Protein AF-A0A1I0XZ02-F1 (afdb_monomer)

Foldseek 3Di:
DEEEEEEACAQDDDPVDDNCLALVNVCCVVCVPPYHYHYDYYHPDALVNDDLVVCVVRVGQEYEYEDDPVCVVPNVNPVVSVVSCVPSVCCVPRHHYDYDDQCNDPSVVQADPVSGYGDSVVRVSVNVVVVVSVVVSVVVVVVVVD

Structure (mmCIF, N/CA/C/O backbone):
data_AF-A0A1I0XZ02-F1
#
_entry.id   AF-A0A1I0XZ02-F1
#
loop_
_atom_site.group_PDB
_atom_site.id
_atom_site.type_symbol
_atom_site.label_atom_id
_atom_site.label_alt_id
_atom_site.label_comp_id
_atom_site.label_asym_id
_atom_site.label_entity_id
_atom_site.label_seq_id
_atom_site.pdbx_PDB_ins_code
_atom_site.Cartn_x
_atom_site.Cartn_y
_atom_site.Cartn_z
_atom_site.occupancy
_atom_site.B_iso_or_equiv
_atom_site.auth_seq_id
_atom_site.auth_comp_id
_atom_site.auth_asym_id
_atom_site.auth_atom_id
_atom_site.pdbx_PDB_model_num
ATOM 1 N N . MET A 1 1 ? -7.042 -1.104 15.226 1.00 88.19 1 MET A N 1
ATOM 2 C CA . MET A 1 1 ? -7.107 -0.274 14.004 1.00 88.19 1 MET A CA 1
ATOM 3 C C . MET A 1 1 ? -6.801 -1.161 12.814 1.00 88.19 1 MET A C 1
ATOM 5 O O . MET A 1 1 ? -5.843 -1.921 12.901 1.00 88.19 1 MET A O 1
ATOM 9 N N . ARG A 1 2 ? -7.595 -1.074 11.746 1.00 92.00 2 ARG A N 1
ATOM 10 C CA . ARG A 1 2 ? -7.464 -1.857 10.514 1.00 92.00 2 ARG A CA 1
ATOM 11 C C . ARG A 1 2 ? -6.957 -0.989 9.370 1.00 92.00 2 ARG A C 1
ATOM 13 O O . ARG A 1 2 ? -7.574 0.024 9.046 1.00 92.00 2 ARG A O 1
ATOM 20 N N . VAL A 1 3 ? -5.863 -1.401 8.744 1.00 92.38 3 VAL A N 1
ATOM 21 C CA . VAL A 1 3 ? -5.278 -0.745 7.571 1.00 92.38 3 VAL A CA 1
ATOM 22 C C . VAL A 1 3 ? -5.423 -1.669 6.371 1.00 92.38 3 VAL A C 1
ATOM 24 O O . VAL A 1 3 ? -5.023 -2.826 6.440 1.00 92.38 3 VAL A O 1
ATOM 27 N N . LEU A 1 4 ? -5.972 -1.167 5.267 1.00 92.38 4 LEU A N 1
ATOM 28 C CA . LEU A 1 4 ? -6.013 -1.872 3.988 1.00 92.38 4 LEU A CA 1
ATOM 29 C C . LEU A 1 4 ? -5.028 -1.225 3.012 1.00 92.38 4 LEU A C 1
ATOM 31 O O . LEU A 1 4 ? -5.178 -0.060 2.651 1.00 92.38 4 LEU A O 1
ATOM 35 N N . LEU A 1 5 ? -4.044 -1.998 2.567 1.00 91.56 5 LEU A N 1
ATOM 36 C CA . LEU A 1 5 ? -3.093 -1.628 1.526 1.00 91.56 5 LEU A CA 1
ATOM 37 C C . LEU A 1 5 ? -3.598 -2.179 0.192 1.00 91.56 5 LEU A C 1
ATOM 39 O O . LEU A 1 5 ? -3.787 -3.386 0.070 1.00 91.56 5 LEU A O 1
ATOM 43 N N . ILE A 1 6 ? -3.813 -1.316 -0.795 1.00 88.12 6 ILE A N 1
ATOM 44 C CA . ILE A 1 6 ? -4.241 -1.691 -2.148 1.00 88.12 6 ILE A CA 1
ATOM 45 C C . ILE A 1 6 ? -3.126 -1.303 -3.119 1.00 88.12 6 ILE A C 1
ATOM 47 O O . ILE A 1 6 ? -2.683 -0.155 -3.106 1.00 88.12 6 ILE A O 1
ATOM 51 N N . THR A 1 7 ? -2.650 -2.256 -3.919 1.00 86.69 7 THR A N 1
ATOM 52 C CA . THR A 1 7 ? -1.480 -2.098 -4.799 1.00 86.69 7 THR A CA 1
ATOM 53 C C . THR A 1 7 ? -1.545 -3.059 -5.987 1.00 86.69 7 THR A C 1
ATOM 55 O O . THR A 1 7 ? -2.216 -4.094 -5.934 1.00 86.69 7 THR A O 1
ATOM 58 N N . ASP A 1 8 ? -0.851 -2.704 -7.065 1.00 82.75 8 ASP A N 1
ATOM 59 C CA . ASP A 1 8 ? -0.708 -3.525 -8.261 1.00 82.75 8 ASP A CA 1
ATOM 60 C C . ASP A 1 8 ? 0.388 -4.610 -8.085 1.00 82.75 8 ASP A C 1
ATOM 62 O O . ASP A 1 8 ? 0.632 -5.132 -6.988 1.00 82.75 8 ASP A O 1
ATOM 66 N N . SER A 1 9 ? 1.085 -4.971 -9.168 1.00 81.44 9 SER A N 1
ATOM 67 C CA . SER A 1 9 ? 2.246 -5.869 -9.103 1.00 81.44 9 SER A CA 1
ATOM 68 C C . SER A 1 9 ? 3.396 -5.295 -8.267 1.00 81.44 9 SER A C 1
ATOM 70 O O . SER A 1 9 ? 4.319 -6.032 -7.901 1.00 81.44 9 SER A O 1
ATOM 72 N N . LEU A 1 10 ? 3.371 -4.001 -7.925 1.00 80.50 10 LEU A N 1
ATOM 73 C CA . LEU A 1 10 ? 4.445 -3.386 -7.171 1.00 80.50 10 LEU A CA 1
ATOM 74 C C . LEU A 1 10 ? 4.519 -3.818 -5.708 1.00 80.50 10 LEU A C 1
ATOM 76 O O . LEU A 1 10 ? 5.617 -3.855 -5.156 1.00 80.50 10 LEU A O 1
ATOM 80 N N . GLY A 1 11 ? 3.393 -4.164 -5.086 1.00 83.62 11 GLY A N 1
ATOM 81 C CA . GLY A 1 11 ? 3.358 -4.709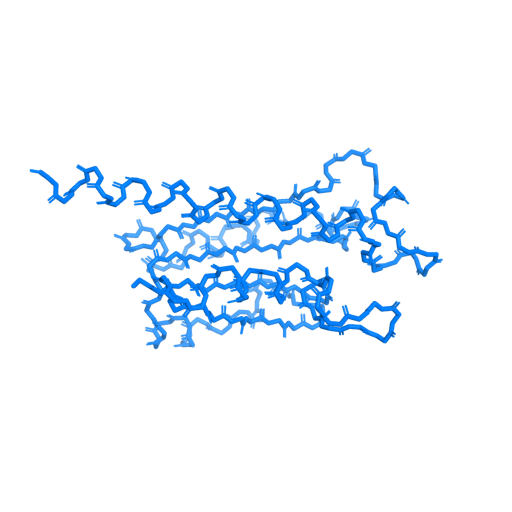 -3.727 1.00 83.62 11 GLY A CA 1
ATOM 82 C C . GLY A 1 11 ? 3.380 -6.232 -3.638 1.00 83.62 11 GLY A C 1
ATOM 83 O O . GLY A 1 11 ? 3.357 -6.776 -2.530 1.00 83.62 11 GLY A O 1
ATOM 84 N N . CYS A 1 12 ? 3.414 -6.931 -4.774 1.00 84.31 12 CYS A N 1
ATOM 85 C CA . CYS A 1 12 ? 3.530 -8.385 -4.811 1.00 84.31 12 CYS A CA 1
ATOM 86 C C . CYS A 1 12 ? 4.985 -8.831 -4.546 1.00 84.31 12 CYS A C 1
ATOM 88 O O . CYS A 1 12 ? 5.911 -8.196 -5.058 1.00 84.31 12 CYS A O 1
ATOM 90 N N . PRO A 1 13 ? 5.211 -9.933 -3.802 1.00 82.81 13 PRO A N 1
ATOM 91 C CA . PRO A 1 13 ? 6.514 -10.595 -3.749 1.00 82.81 13 PRO A CA 1
ATOM 92 C C . PRO A 1 13 ? 7.035 -10.949 -5.148 1.00 82.81 13 PRO A C 1
ATOM 94 O O . PRO A 1 13 ? 6.246 -11.300 -6.025 1.00 82.81 13 PRO A O 1
ATOM 97 N N . ARG A 1 14 ? 8.356 -10.884 -5.349 1.00 77.38 14 ARG A N 1
ATOM 98 C CA . ARG A 1 14 ? 9.012 -11.185 -6.633 1.00 77.38 14 ARG A CA 1
ATOM 99 C C . ARG A 1 14 ? 10.165 -12.161 -6.447 1.00 77.38 14 ARG A C 1
ATOM 101 O O . ARG A 1 14 ? 10.631 -12.357 -5.330 1.00 77.38 14 ARG A O 1
ATOM 108 N N . HIS A 1 15 ? 10.624 -12.775 -7.532 1.00 79.50 15 HIS A N 1
ATOM 109 C CA . HIS A 1 15 ? 11.708 -13.757 -7.472 1.00 79.50 15 HIS A CA 1
ATOM 110 C C . HIS A 1 15 ? 13.086 -13.101 -7.318 1.00 79.50 15 HIS A C 1
ATOM 112 O O . HIS A 1 15 ? 13.985 -13.675 -6.713 1.00 79.50 15 HIS A O 1
ATOM 118 N N . GLU A 1 16 ? 13.241 -11.889 -7.844 1.00 80.31 16 GLU A N 1
ATOM 119 C CA . GLU A 1 16 ? 14.491 -11.134 -7.910 1.00 80.31 16 GLU A CA 1
ATOM 120 C C . GLU A 1 16 ? 14.841 -10.445 -6.583 1.00 80.31 16 GLU A C 1
ATOM 122 O O . GLU A 1 16 ? 15.987 -10.053 -6.364 1.00 80.31 16 GLU A O 1
ATOM 127 N N . ILE A 1 17 ? 13.854 -10.278 -5.696 1.00 78.38 17 ILE A N 1
ATOM 128 C CA . ILE A 1 17 ? 13.989 -9.592 -4.410 1.00 78.38 17 ILE A CA 1
ATOM 129 C C . ILE A 1 17 ? 13.404 -10.488 -3.320 1.00 78.38 17 ILE A C 1
ATOM 131 O O . ILE A 1 17 ? 12.223 -10.821 -3.352 1.00 78.38 17 ILE A O 1
ATOM 135 N N . ASP A 1 18 ? 14.219 -10.835 -2.320 1.00 86.50 18 ASP A N 1
ATOM 136 C CA . ASP A 1 18 ? 13.751 -11.551 -1.127 1.00 86.50 18 ASP A CA 1
ATOM 137 C C . ASP A 1 18 ? 12.568 -10.798 -0.493 1.00 86.50 18 ASP A C 1
ATOM 139 O O . ASP A 1 18 ? 12.624 -9.584 -0.274 1.00 86.50 18 ASP A O 1
ATOM 143 N N . VAL A 1 19 ? 11.497 -11.539 -0.190 1.00 88.56 19 VAL A N 1
ATOM 144 C CA . VAL A 1 19 ? 10.223 -11.033 0.331 1.00 88.56 19 VAL A CA 1
ATOM 145 C C . VAL A 1 19 ? 10.421 -10.063 1.494 1.00 88.56 19 VAL A C 1
ATOM 147 O O . VAL A 1 19 ? 9.718 -9.057 1.560 1.00 88.56 19 VAL A O 1
ATOM 150 N N . LYS A 1 20 ? 11.408 -10.289 2.371 1.00 89.12 20 LYS A N 1
ATOM 151 C CA . LYS A 1 20 ? 11.680 -9.408 3.524 1.00 89.12 20 LYS A CA 1
ATOM 152 C C . LYS A 1 20 ? 12.074 -7.975 3.144 1.00 89.12 20 LYS A C 1
ATOM 154 O O . LYS A 1 20 ? 11.986 -7.064 3.964 1.00 89.12 20 LYS A O 1
ATOM 159 N N . TYR A 1 21 ? 12.540 -7.761 1.914 1.00 84.62 21 TYR A N 1
ATOM 160 C CA . TYR A 1 21 ? 12.918 -6.441 1.416 1.00 84.62 21 TYR A CA 1
ATOM 161 C C . TYR A 1 21 ? 11.779 -5.707 0.713 1.00 84.62 21 TYR A C 1
ATOM 163 O O . TYR A 1 21 ? 11.890 -4.489 0.539 1.00 84.62 21 TYR A O 1
ATOM 171 N N . THR A 1 22 ? 10.693 -6.408 0.379 1.00 88.88 22 THR A N 1
ATOM 172 C CA . THR A 1 22 ? 9.501 -5.797 -0.216 1.00 88.88 22 THR A CA 1
ATOM 173 C C . THR A 1 22 ? 8.845 -4.833 0.765 1.00 88.88 22 THR A C 1
ATOM 175 O O . THR A 1 22 ? 8.793 -5.079 1.976 1.00 88.88 22 THR A O 1
ATOM 178 N N . TRP A 1 23 ? 8.342 -3.710 0.258 1.00 90.06 23 TRP A N 1
ATOM 179 C CA . TRP A 1 23 ? 7.717 -2.694 1.101 1.00 90.06 23 TRP A CA 1
ATOM 180 C C . TRP A 1 23 ? 6.488 -3.231 1.846 1.00 90.06 23 TRP A C 1
ATOM 182 O O . TRP A 1 23 ? 6.294 -2.895 3.014 1.00 90.06 23 TRP A O 1
ATOM 192 N N . THR A 1 24 ? 5.698 -4.113 1.221 1.00 92.88 24 THR A N 1
ATOM 193 C CA . THR A 1 24 ? 4.525 -4.734 1.851 1.00 92.88 24 THR A CA 1
ATOM 194 C C . THR A 1 24 ? 4.933 -5.575 3.051 1.00 92.88 24 THR A C 1
ATOM 196 O O . THR A 1 24 ? 4.362 -5.411 4.128 1.00 92.88 24 THR A O 1
ATOM 199 N N . ASN A 1 25 ? 5.970 -6.409 2.924 1.00 93.25 25 ASN A N 1
ATOM 200 C CA . ASN A 1 25 ? 6.470 -7.204 4.044 1.00 93.25 25 ASN A CA 1
ATOM 201 C C . ASN A 1 25 ? 7.068 -6.333 5.159 1.00 93.25 25 ASN A C 1
ATOM 203 O O . ASN A 1 25 ? 6.830 -6.603 6.337 1.00 93.25 25 ASN A O 1
ATOM 207 N N . LYS A 1 26 ? 7.780 -5.254 4.810 1.00 93.94 26 LYS A N 1
ATOM 208 C CA . LYS A 1 26 ? 8.294 -4.289 5.795 1.00 93.94 26 LYS A CA 1
ATOM 209 C C . LYS A 1 26 ? 7.168 -3.628 6.591 1.00 93.94 26 LYS A C 1
ATOM 211 O O . LYS A 1 26 ? 7.287 -3.520 7.809 1.00 93.94 26 LYS 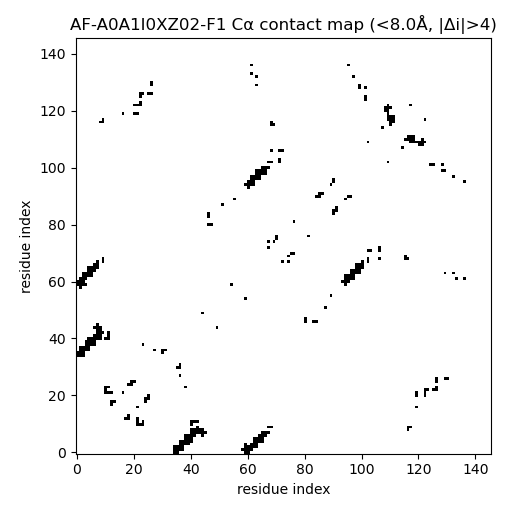A O 1
ATOM 216 N N . ILE A 1 27 ? 6.072 -3.229 5.936 1.00 95.06 27 ILE A N 1
ATOM 217 C CA . ILE A 1 27 ? 4.892 -2.673 6.618 1.00 95.06 27 ILE A CA 1
ATOM 218 C C . ILE A 1 27 ? 4.243 -3.731 7.516 1.00 95.06 27 ILE A C 1
ATOM 220 O O . ILE A 1 27 ? 4.043 -3.470 8.700 1.00 95.06 27 ILE A O 1
ATOM 224 N N . LEU A 1 28 ? 3.986 -4.937 6.999 1.00 94.50 28 LEU A N 1
ATOM 225 C CA . LEU A 1 28 ? 3.421 -6.040 7.787 1.00 94.50 28 LEU A CA 1
ATOM 226 C C . LEU A 1 28 ? 4.266 -6.337 9.037 1.00 94.50 28 LEU A C 1
ATOM 228 O O . LEU A 1 28 ? 3.725 -6.459 10.133 1.00 94.50 28 LEU A O 1
ATOM 232 N N . SER A 1 29 ? 5.591 -6.380 8.889 1.00 94.00 29 SER A N 1
ATOM 233 C CA . SER A 1 29 ? 6.529 -6.660 9.981 1.00 94.00 29 SER A CA 1
ATOM 234 C C . SER A 1 29 ? 6.605 -5.522 11.001 1.00 94.00 29 SER A C 1
ATOM 236 O O . SER A 1 29 ? 6.582 -5.770 12.203 1.00 94.00 29 SER A O 1
ATOM 238 N N . LYS A 1 30 ? 6.677 -4.261 10.550 1.00 95.19 30 LYS A N 1
ATOM 239 C CA . LYS A 1 30 ? 6.767 -3.093 11.444 1.00 95.19 30 LYS A CA 1
ATOM 240 C C . LYS A 1 30 ? 5.515 -2.933 12.312 1.00 95.19 30 LYS A C 1
ATOM 242 O O . LYS A 1 30 ? 5.604 -2.484 13.457 1.00 95.19 30 LYS A O 1
ATOM 247 N N . TYR A 1 31 ? 4.355 -3.279 11.761 1.00 94.50 31 TYR A N 1
ATOM 248 C CA . TYR A 1 31 ? 3.057 -2.992 12.360 1.00 94.50 31 TYR A CA 1
ATOM 249 C C . TYR A 1 31 ? 2.344 -4.202 12.972 1.00 94.50 31 TYR A C 1
ATOM 251 O O . TYR A 1 31 ? 1.289 -4.007 13.577 1.00 94.50 31 TYR A O 1
ATOM 259 N N . SER A 1 32 ? 2.928 -5.404 12.905 1.00 90.50 32 SER A N 1
ATOM 260 C CA . SER A 1 32 ? 2.303 -6.675 13.318 1.00 90.50 32 SER A CA 1
ATOM 261 C C . SER A 1 32 ? 1.680 -6.662 14.719 1.00 90.50 32 SER A C 1
ATOM 263 O O . SER A 1 32 ? 0.678 -7.327 14.954 1.00 90.50 32 SER A O 1
ATOM 265 N N . ASN A 1 33 ? 2.261 -5.896 15.647 1.00 90.06 33 ASN A N 1
ATOM 266 C CA . ASN A 1 33 ? 1.832 -5.830 17.049 1.00 90.06 33 ASN A CA 1
ATOM 267 C C . ASN A 1 33 ? 1.052 -4.549 17.391 1.00 90.06 33 ASN A C 1
ATOM 269 O O . ASN A 1 33 ? 0.746 -4.312 18.556 1.00 90.06 33 ASN A O 1
ATOM 273 N N . LYS A 1 34 ? 0.795 -3.680 16.407 1.00 89.00 34 LYS A N 1
ATOM 274 C CA . LYS A 1 34 ? 0.192 -2.353 16.620 1.00 89.00 34 LYS A CA 1
ATOM 275 C C . LYS A 1 34 ? -1.135 -2.193 15.892 1.00 89.00 34 LYS A C 1
ATOM 277 O O . LYS A 1 34 ? -2.059 -1.592 16.435 1.00 89.00 34 LYS A O 1
ATOM 282 N N . VAL A 1 35 ? -1.218 -2.674 14.653 1.00 90.81 35 VAL A N 1
ATOM 283 C CA . VAL A 1 35 ? -2.391 -2.493 13.792 1.00 90.81 35 VAL A CA 1
ATOM 284 C C . VAL A 1 35 ? -2.617 -3.739 12.939 1.00 90.81 35 VAL A C 1
ATOM 286 O O . VAL A 1 35 ? -1.678 -4.442 12.578 1.00 90.81 35 VAL A O 1
ATOM 289 N N . GLU A 1 36 ? -3.873 -4.008 12.604 1.00 93.50 36 GLU A N 1
ATOM 290 C CA . GLU A 1 36 ? -4.246 -5.110 11.719 1.00 93.50 36 GLU A CA 1
ATOM 291 C C . GLU A 1 36 ? -4.077 -4.647 10.272 1.00 93.50 36 GLU A C 1
ATOM 293 O O . GLU A 1 36 ? -4.853 -3.824 9.779 1.00 93.50 36 GLU A O 1
ATOM 298 N N . VAL A 1 37 ? -3.037 -5.135 9.600 1.00 94.44 37 VAL A N 1
ATOM 299 C CA . VAL A 1 37 ? -2.733 -4.768 8.214 1.00 94.44 37 VAL A CA 1
ATOM 300 C C . VAL A 1 37 ? -3.233 -5.854 7.266 1.00 94.44 37 VAL A C 1
ATOM 302 O O . VAL A 1 37 ? -2.865 -7.019 7.391 1.00 94.44 37 VAL A O 1
ATOM 305 N N . TYR A 1 38 ? -4.024 -5.448 6.280 1.00 93.44 38 TYR A N 1
ATOM 306 C CA . TYR A 1 38 ? -4.506 -6.283 5.187 1.00 93.44 38 TYR A CA 1
ATOM 307 C C . TYR A 1 38 ? -3.911 -5.802 3.872 1.00 93.44 38 TYR A C 1
ATOM 309 O O . TYR A 1 38 ? -3.811 -4.599 3.632 1.00 93.44 38 TYR A O 1
ATOM 317 N N . THR A 1 39 ? -3.563 -6.738 2.997 1.00 92.19 39 THR A N 1
ATOM 318 C CA . THR A 1 39 ? -3.061 -6.446 1.656 1.00 92.19 39 THR A CA 1
ATOM 319 C C . THR A 1 39 ? -4.058 -6.908 0.598 1.00 92.19 39 THR A C 1
ATOM 321 O O . THR A 1 39 ? -4.625 -7.995 0.673 1.00 92.19 39 THR A O 1
ATOM 324 N N . TYR A 1 40 ? -4.265 -6.064 -0.406 1.00 90.00 40 TYR A N 1
ATOM 325 C CA . TYR A 1 40 ? -4.904 -6.384 -1.673 1.00 90.00 40 TYR A CA 1
ATOM 326 C C . TYR A 1 40 ? -3.871 -6.079 -2.756 1.00 90.00 40 TYR A C 1
ATOM 328 O O . TYR A 1 40 ? -3.801 -4.962 -3.267 1.00 90.00 40 TYR A O 1
ATOM 336 N N . CYS A 1 41 ? -3.050 -7.081 -3.066 1.00 88.06 41 CYS A N 1
ATOM 337 C CA . CYS A 1 41 ? -2.042 -7.008 -4.118 1.00 88.06 41 CYS A CA 1
ATOM 338 C C . CYS A 1 41 ? -2.537 -7.804 -5.327 1.00 88.06 41 CYS A C 1
ATOM 340 O O . CYS A 1 41 ? -2.766 -9.009 -5.205 1.00 88.06 41 CYS A O 1
ATOM 342 N N . TYR A 1 42 ? -2.710 -7.152 -6.474 1.00 83.19 42 TYR A N 1
ATOM 343 C CA . TYR A 1 42 ? -3.141 -7.828 -7.699 1.00 83.19 42 TYR A CA 1
ATOM 344 C C . TYR A 1 42 ? -2.361 -7.296 -8.909 1.00 83.19 42 TYR A C 1
ATOM 346 O O . TYR A 1 42 ? -2.354 -6.090 -9.144 1.00 83.19 42 TYR A O 1
ATOM 354 N N . PRO A 1 43 ? -1.677 -8.143 -9.695 1.00 79.69 43 PRO A N 1
ATOM 355 C CA . PRO A 1 43 ? -0.939 -7.675 -10.863 1.00 79.69 43 PRO A CA 1
ATOM 356 C C . PRO A 1 43 ? -1.841 -6.932 -11.857 1.00 79.69 43 PRO A C 1
ATOM 358 O O . PRO A 1 43 ? -2.873 -7.452 -12.268 1.00 79.69 43 PRO A O 1
ATOM 361 N N . GLY A 1 44 ? -1.444 -5.720 -12.255 1.00 72.19 44 GLY A N 1
ATOM 362 C CA . GLY A 1 44 ? -2.214 -4.906 -13.203 1.00 72.19 44 GLY A CA 1
ATOM 363 C C . GLY A 1 44 ? -3.535 -4.354 -12.658 1.00 72.19 44 GLY A C 1
ATOM 364 O O . GLY A 1 44 ? -4.387 -3.992 -13.464 1.00 72.19 44 GLY A O 1
ATOM 365 N N . LEU A 1 45 ? -3.699 -4.297 -11.329 1.00 74.56 45 LEU A N 1
ATOM 366 C CA . LEU A 1 45 ? -4.892 -3.771 -10.663 1.00 74.56 45 LEU A CA 1
ATOM 367 C C . LEU A 1 45 ? -5.266 -2.376 -11.192 1.00 74.56 45 LEU A C 1
ATOM 369 O O . LEU A 1 45 ? -4.514 -1.416 -11.021 1.00 74.56 45 LEU A O 1
ATOM 373 N N . SER A 1 46 ? -6.451 -2.267 -11.784 1.00 69.94 46 SER A N 1
ATOM 374 C CA . SER A 1 46 ? -7.114 -0.999 -12.080 1.00 69.94 46 SER A CA 1
ATOM 375 C C . SER A 1 46 ? -8.097 -0.624 -10.966 1.00 69.94 46 SER A C 1
ATOM 377 O O . SER A 1 46 ? -8.430 -1.439 -10.101 1.00 69.94 46 SER A O 1
ATOM 379 N N . ALA A 1 47 ? -8.604 0.612 -10.972 1.00 66.81 47 ALA A N 1
ATOM 380 C CA . ALA A 1 47 ? -9.611 1.021 -9.989 1.00 66.81 47 ALA A CA 1
ATOM 381 C C . ALA A 1 47 ? -10.915 0.203 -10.093 1.00 66.81 47 ALA A C 1
ATOM 383 O O . ALA A 1 47 ? -11.583 0.001 -9.078 1.00 66.81 47 ALA A O 1
ATOM 384 N N . ASP A 1 48 ? -11.247 -0.289 -11.290 1.00 67.38 48 ASP A N 1
ATOM 385 C CA . ASP A 1 48 ? -12.441 -1.104 -11.544 1.00 67.38 48 ASP A CA 1
ATOM 386 C C . ASP A 1 48 ? -12.310 -2.526 -10.975 1.00 67.38 48 ASP A C 1
ATOM 388 O O . ASP A 1 48 ? -13.314 -3.165 -10.656 1.00 67.38 48 ASP A O 1
ATOM 392 N N . ASP A 1 49 ? -11.079 -2.997 -10.761 1.00 74.00 49 ASP A N 1
ATOM 393 C CA . ASP A 1 49 ? -10.800 -4.307 -10.166 1.00 74.00 49 ASP A CA 1
ATOM 394 C C . ASP A 1 49 ? -10.962 -4.310 -8.635 1.00 74.00 49 ASP A C 1
ATOM 396 O O . ASP A 1 49 ? -10.932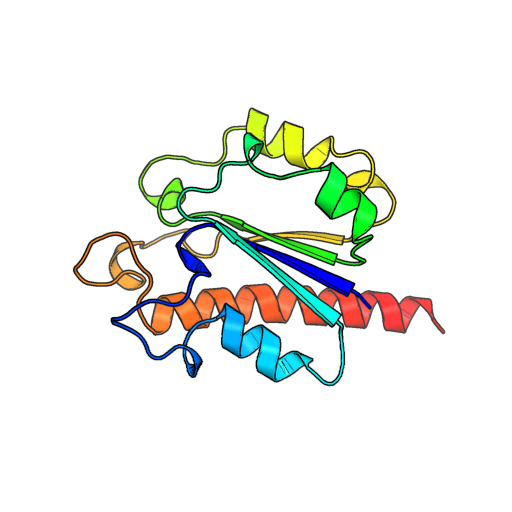 -5.368 -8.000 1.00 74.00 49 ASP A O 1
ATOM 400 N N . ILE A 1 50 ? -11.139 -3.139 -8.007 1.00 76.94 50 ILE A N 1
ATOM 401 C CA . ILE A 1 50 ? -11.284 -3.032 -6.554 1.00 76.94 50 ILE A CA 1
ATOM 402 C C . ILE A 1 50 ? -12.663 -3.549 -6.136 1.00 76.94 50 ILE A C 1
ATOM 404 O O . ILE A 1 50 ? -13.690 -2.880 -6.277 1.00 76.94 50 ILE A O 1
ATOM 408 N N . ASN A 1 51 ? -12.687 -4.725 -5.508 1.00 82.69 51 ASN A N 1
ATOM 409 C CA . ASN A 1 51 ? -13.914 -5.287 -4.954 1.00 82.69 51 ASN A CA 1
ATOM 410 C C . ASN A 1 51 ? -14.440 -4.451 -3.766 1.00 82.69 51 ASN A C 1
ATOM 412 O O . ASN A 1 51 ? -14.044 -4.624 -2.611 1.00 82.69 51 ASN A O 1
ATOM 416 N N . ILE A 1 52 ? -15.407 -3.573 -4.036 1.00 77.31 52 ILE A N 1
ATOM 417 C CA . ILE A 1 52 ? -16.025 -2.697 -3.027 1.00 77.31 52 ILE A CA 1
ATOM 418 C C . ILE A 1 52 ? -16.726 -3.481 -1.910 1.00 77.31 52 ILE A C 1
ATOM 420 O O . ILE A 1 52 ? -16.776 -3.015 -0.769 1.00 77.31 52 ILE A O 1
ATOM 424 N N . ASN A 1 53 ? -17.263 -4.669 -2.197 1.00 81.00 53 ASN A N 1
ATOM 425 C CA . ASN A 1 53 ? -17.900 -5.504 -1.177 1.00 81.00 53 ASN A CA 1
ATOM 426 C C . ASN A 1 53 ? -16.869 -6.075 -0.199 1.00 81.00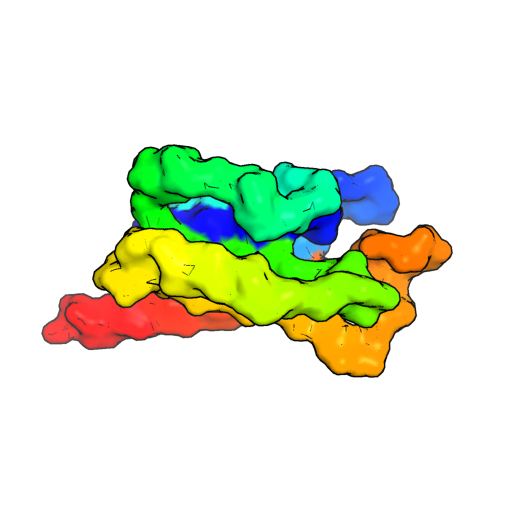 53 ASN A C 1
ATOM 428 O O . ASN A 1 53 ? -17.146 -6.141 0.997 1.00 81.00 53 ASN A O 1
ATOM 432 N N . TYR A 1 54 ? -15.663 -6.391 -0.677 1.00 84.00 54 TYR A N 1
ATOM 433 C CA . TYR A 1 54 ? -14.547 -6.767 0.189 1.00 84.00 54 TYR A CA 1
ATOM 434 C C . TYR A 1 54 ? -14.139 -5.610 1.111 1.00 84.00 54 TYR A C 1
ATOM 436 O O . TYR A 1 54 ? -14.060 -5.790 2.324 1.00 84.00 54 TYR A O 1
ATOM 444 N N . VAL A 1 55 ? -13.992 -4.392 0.573 1.00 83.88 55 VAL A N 1
ATOM 445 C CA . VAL A 1 55 ? -13.683 -3.192 1.379 1.00 83.88 55 VAL A CA 1
ATOM 446 C C . VAL A 1 55 ? -14.769 -2.930 2.435 1.00 83.88 55 VAL A C 1
ATOM 448 O O . VAL A 1 55 ? -14.463 -2.647 3.595 1.00 83.88 55 VAL A O 1
ATOM 451 N N . LYS A 1 56 ? -16.048 -3.074 2.059 1.00 80.62 56 LYS A N 1
ATOM 452 C CA . LYS A 1 56 ? -17.209 -2.958 2.961 1.00 80.62 56 LYS A CA 1
ATOM 453 C C . LYS A 1 56 ? -17.191 -3.981 4.090 1.00 80.62 56 LYS A C 1
ATOM 455 O O . LYS A 1 56 ? -17.495 -3.629 5.227 1.00 80.62 56 LYS A O 1
ATOM 460 N 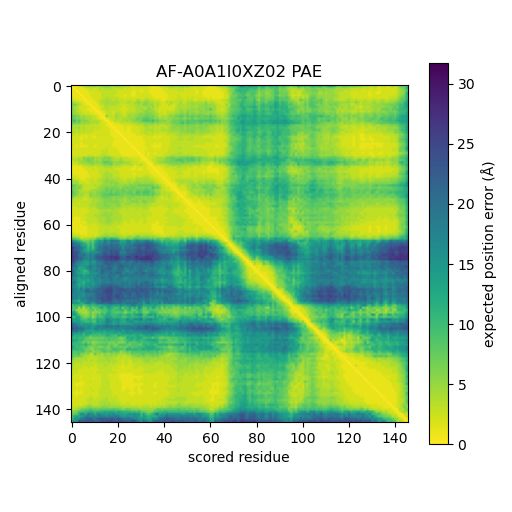N . PHE A 1 57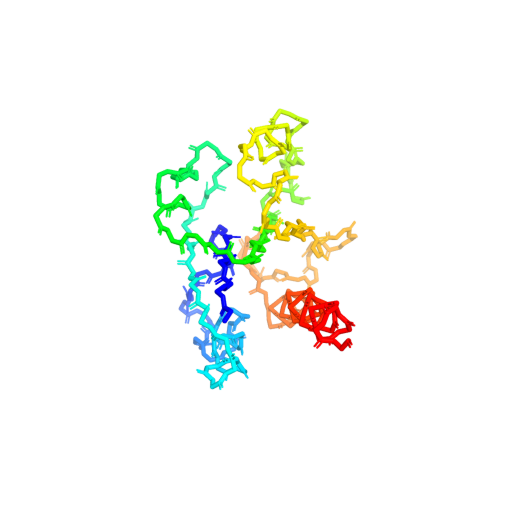 ? -16.884 -5.233 3.767 1.00 87.56 57 PHE A N 1
ATOM 461 C CA . PHE A 1 57 ? -16.786 -6.316 4.738 1.00 87.56 57 PHE A CA 1
ATOM 462 C C . PHE A 1 57 ? -15.635 -6.068 5.716 1.00 87.56 57 PHE A C 1
ATOM 464 O O . PHE A 1 57 ? -15.824 -6.156 6.930 1.00 87.56 57 PHE A O 1
ATOM 471 N N . LEU A 1 58 ? -14.473 -5.677 5.185 1.00 87.56 58 LEU A N 1
ATOM 472 C CA . LEU A 1 58 ? -13.260 -5.471 5.962 1.00 87.56 58 LEU A CA 1
ATOM 473 C C . LEU A 1 58 ? -13.357 -4.287 6.930 1.00 87.56 58 LEU A C 1
ATOM 475 O O . LEU A 1 58 ? -12.726 -4.328 7.982 1.00 87.56 58 LEU A O 1
ATOM 479 N N . LYS A 1 59 ? -14.147 -3.255 6.596 1.00 88.88 59 LYS A N 1
ATOM 480 C CA . LYS A 1 59 ? -14.312 -2.014 7.380 1.00 88.88 59 LYS A CA 1
ATOM 481 C C . LYS A 1 59 ? -12.960 -1.429 7.848 1.00 88.88 59 LYS A C 1
ATOM 483 O O . LYS A 1 59 ? -12.753 -1.300 9.057 1.00 88.88 59 LYS A O 1
ATOM 488 N N . PRO A 1 60 ? -12.027 -1.126 6.924 1.00 89.25 60 PRO A N 1
ATOM 489 C CA . PRO A 1 60 ? -10.739 -0.547 7.291 1.00 89.25 60 PRO A CA 1
ATOM 490 C C . PRO A 1 60 ? -10.915 0.863 7.867 1.00 89.25 60 PRO A C 1
ATOM 492 O O . PRO A 1 60 ? -11.760 1.620 7.398 1.00 89.25 60 PRO A O 1
ATOM 495 N N . ASP A 1 61 ? -10.087 1.226 8.846 1.00 87.56 61 ASP A N 1
ATOM 496 C CA . ASP A 1 61 ? -9.987 2.592 9.372 1.00 87.56 61 ASP A CA 1
ATOM 497 C C . ASP A 1 61 ? -9.172 3.488 8.423 1.00 87.56 61 ASP A C 1
ATOM 499 O O . ASP A 1 61 ? -9.450 4.678 8.280 1.00 87.56 61 ASP A O 1
ATOM 503 N N . LEU A 1 62 ? -8.173 2.905 7.754 1.00 86.69 62 LEU A N 1
ATOM 504 C CA . LEU A 1 62 ? -7.298 3.566 6.787 1.00 86.69 62 LEU A CA 1
ATOM 505 C C . LEU A 1 62 ? -7.163 2.694 5.537 1.00 86.69 62 LEU A C 1
ATOM 507 O O . LEU A 1 62 ? -6.852 1.509 5.636 1.00 86.69 62 LEU A O 1
ATOM 511 N N . ILE A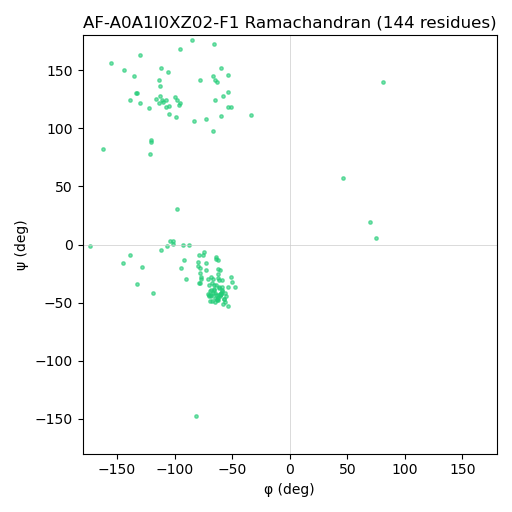 1 63 ? -7.355 3.290 4.362 1.00 87.81 63 ILE A N 1
ATOM 512 C CA . ILE A 1 63 ? -7.020 2.689 3.070 1.00 87.81 63 ILE A CA 1
ATOM 513 C C . ILE A 1 63 ? -5.831 3.452 2.490 1.00 87.81 63 ILE A C 1
ATOM 515 O O . ILE A 1 63 ? -5.900 4.666 2.271 1.00 87.81 63 ILE A O 1
ATOM 519 N N . VAL A 1 64 ? -4.750 2.729 2.216 1.00 86.25 64 VAL A N 1
ATOM 520 C CA . VAL A 1 64 ? -3.605 3.242 1.466 1.00 86.25 64 VAL A CA 1
ATOM 521 C C . VAL A 1 64 ? -3.661 2.642 0.074 1.00 86.25 64 VAL A C 1
ATOM 523 O O . VAL A 1 64 ? -3.490 1.437 -0.097 1.00 86.25 64 VAL A O 1
ATOM 526 N N . LEU A 1 65 ? -3.922 3.492 -0.914 1.00 83.88 65 LEU A N 1
ATOM 527 C CA . LEU A 1 65 ? -3.908 3.112 -2.317 1.00 83.88 65 LEU A CA 1
ATOM 528 C C . LEU A 1 65 ? -2.562 3.523 -2.913 1.00 83.88 65 LEU A C 1
ATOM 530 O O . LEU A 1 65 ? -2.285 4.715 -3.078 1.00 83.88 65 LEU A O 1
ATOM 534 N N . GLN A 1 66 ? -1.732 2.532 -3.215 1.00 80.50 66 GLN A N 1
ATOM 535 C CA . GLN A 1 66 ? -0.474 2.711 -3.922 1.00 80.50 66 GLN A CA 1
ATOM 536 C C . GLN A 1 66 ? -0.687 2.384 -5.402 1.00 80.50 66 GLN A C 1
ATOM 538 O O . GLN A 1 66 ? -1.161 1.307 -5.749 1.00 80.50 66 GLN A O 1
ATOM 543 N N . VAL A 1 67 ? -0.353 3.349 -6.257 1.00 70.25 67 VAL A N 1
ATOM 544 C CA . VAL A 1 67 ? -0.610 3.355 -7.708 1.00 70.25 67 VAL A CA 1
ATOM 545 C C . VAL A 1 67 ? 0.642 3.832 -8.460 1.00 70.25 67 VAL A C 1
ATOM 547 O O . VAL A 1 67 ? 1.372 4.691 -7.954 1.00 70.25 67 VAL A O 1
ATOM 550 N N . GLY A 1 68 ? 0.899 3.275 -9.653 1.00 61.12 68 GLY A N 1
ATOM 551 C CA . GLY A 1 68 ? 2.115 3.494 -10.473 1.00 61.12 68 GLY A CA 1
ATOM 552 C C . GLY A 1 68 ? 3.293 2.649 -10.003 1.00 61.12 68 GLY A C 1
ATOM 553 O O . GLY A 1 68 ? 3.401 2.428 -8.814 1.00 61.12 68 GLY A O 1
ATOM 554 N N . VAL A 1 69 ? 4.146 2.040 -10.837 1.00 51.28 69 VAL A N 1
ATOM 555 C CA . VAL A 1 69 ? 5.021 2.527 -11.932 1.00 51.28 69 VAL A CA 1
ATOM 556 C C . VAL A 1 69 ? 4.389 2.536 -13.326 1.00 51.28 69 VAL A C 1
ATOM 558 O O . VAL A 1 69 ? 4.723 3.400 -14.136 1.00 51.28 69 VAL A O 1
ATOM 561 N N . ALA A 1 70 ? 3.448 1.632 -13.608 1.00 44.75 70 ALA A N 1
ATOM 562 C CA . ALA A 1 70 ? 2.746 1.583 -14.897 1.00 44.75 70 ALA A CA 1
ATOM 563 C C . ALA A 1 70 ? 2.004 2.905 -15.200 1.00 44.75 70 ALA A C 1
ATOM 565 O O . ALA A 1 70 ? 1.937 3.366 -16.345 1.00 44.75 70 ALA A O 1
ATOM 566 N N . ASP A 1 71 ? 1.566 3.584 -14.142 1.00 40.22 71 ASP A N 1
ATOM 567 C CA . ASP A 1 71 ? 0.945 4.901 -14.206 1.00 40.22 71 ASP A CA 1
ATOM 568 C C . ASP A 1 71 ? 1.945 6.051 -14.403 1.00 40.22 71 ASP A C 1
ATOM 570 O O . ASP A 1 71 ? 1.620 7.057 -15.035 1.00 40.22 71 ASP A O 1
ATOM 574 N N . ALA A 1 72 ? 3.187 5.885 -13.936 1.00 39.38 72 ALA A N 1
ATOM 575 C CA . ALA A 1 72 ? 4.283 6.827 -14.167 1.00 39.38 72 ALA A CA 1
ATOM 576 C C . ALA A 1 72 ? 4.881 6.690 -15.581 1.00 39.38 72 ALA A C 1
ATOM 578 O O . ALA A 1 72 ? 5.420 7.659 -16.113 1.00 39.38 72 ALA A O 1
ATOM 579 N N . CYS A 1 73 ? 4.743 5.514 -16.208 1.00 37.69 73 CYS A N 1
ATOM 580 C CA . CYS A 1 73 ? 5.205 5.261 -17.572 1.00 37.69 73 CYS A CA 1
ATOM 581 C C . CYS A 1 73 ? 4.142 5.461 -18.664 1.00 37.69 73 CYS A C 1
ATOM 583 O O . CYS A 1 73 ? 4.556 5.667 -19.803 1.00 37.69 73 CYS A O 1
ATOM 585 N N . ARG A 1 74 ? 2.820 5.439 -18.389 1.00 37.69 74 ARG A N 1
ATOM 586 C CA . ARG A 1 74 ? 1.784 5.859 -19.377 1.00 37.69 74 ARG A CA 1
ATOM 587 C C . ARG A 1 74 ? 0.318 5.938 -18.919 1.00 37.69 74 ARG A C 1
ATOM 589 O O . ARG A 1 74 ? -0.512 6.332 -19.736 1.00 37.69 74 ARG A O 1
ATOM 596 N N . ARG A 1 75 ? -0.046 5.613 -17.676 1.00 38.69 75 ARG A N 1
ATOM 597 C CA . ARG A 1 75 ? -1.429 5.771 -17.176 1.00 38.69 75 ARG A CA 1
ATOM 598 C C . ARG A 1 75 ? -1.480 6.681 -15.961 1.00 38.69 75 ARG A C 1
ATOM 600 O O . ARG A 1 75 ? -1.631 6.220 -14.852 1.00 38.69 75 ARG A O 1
ATOM 607 N N . ALA A 1 76 ? -1.405 7.996 -16.122 1.00 44.44 76 ALA A N 1
ATOM 608 C CA . ALA A 1 76 ? -1.877 8.839 -15.025 1.00 44.44 76 ALA A CA 1
ATOM 609 C C . ALA A 1 76 ? -3.314 8.396 -14.695 1.00 44.44 76 ALA A C 1
ATOM 611 O O . ALA A 1 76 ? -4.144 8.460 -15.604 1.00 44.44 76 ALA A O 1
ATOM 612 N N . LEU A 1 77 ? -3.568 7.918 -13.462 1.00 49.88 77 LEU A N 1
ATOM 613 C CA . LEU A 1 77 ? -4.910 7.628 -12.940 1.00 49.88 77 LEU A CA 1
ATOM 614 C C . LEU A 1 77 ? -5.870 8.646 -13.538 1.00 49.88 77 LEU A C 1
ATOM 616 O O . LEU A 1 77 ? -5.758 9.854 -13.282 1.00 49.88 77 LEU A O 1
ATOM 620 N N . SER A 1 78 ? -6.752 8.178 -14.409 1.00 53.53 78 SER A N 1
ATOM 621 C CA . SER A 1 78 ? -7.657 9.063 -15.111 1.00 53.53 78 SER A CA 1
ATOM 622 C C . SER A 1 78 ? -8.508 9.792 -14.072 1.00 53.53 78 SER A C 1
ATOM 624 O O . SER A 1 78 ? -8.779 9.287 -12.976 1.00 53.53 78 SER A O 1
ATOM 626 N N . ARG A 1 79 ? -8.969 11.006 -14.398 1.00 52.12 79 ARG A N 1
ATOM 627 C CA . ARG A 1 79 ? -9.900 11.732 -13.516 1.00 52.12 79 ARG A CA 1
ATOM 628 C C . ARG A 1 79 ? -11.100 10.864 -13.128 1.00 52.12 79 ARG A C 1
ATOM 630 O O . ARG A 1 79 ? -11.620 11.052 -12.036 1.00 52.12 79 ARG A O 1
ATOM 637 N N . ASN A 1 80 ? -11.485 9.913 -13.981 1.00 52.31 80 ASN A N 1
ATOM 638 C CA . ASN A 1 80 ? -12.570 8.968 -13.752 1.00 52.31 80 ASN A CA 1
ATOM 639 C C . ASN A 1 80 ? -12.228 7.926 -12.682 1.00 52.31 80 ASN A C 1
ATOM 641 O O . ASN A 1 80 ? -13.045 7.702 -11.802 1.00 52.31 80 ASN A O 1
ATOM 645 N N . GLU A 1 81 ? -11.025 7.357 -12.672 1.00 58.91 81 GLU A N 1
ATOM 646 C CA . GLU A 1 81 ? -10.612 6.397 -11.637 1.00 58.91 81 GLU A CA 1
ATOM 647 C C . GLU A 1 81 ? -10.470 7.084 -10.271 1.00 58.91 81 GLU A C 1
ATOM 649 O O . GLU A 1 81 ? -11.008 6.618 -9.265 1.00 58.91 81 GLU A O 1
ATOM 654 N N . LEU A 1 82 ? -9.863 8.278 -10.243 1.00 61.19 82 LEU A N 1
ATOM 655 C CA . LEU A 1 82 ? -9.850 9.143 -9.056 1.00 61.19 82 LEU A CA 1
ATOM 656 C C . LEU A 1 82 ? -11.269 9.513 -8.602 1.00 61.19 82 LEU A C 1
ATOM 658 O O . LEU A 1 82 ? -11.530 9.620 -7.402 1.00 61.19 82 LEU A O 1
ATOM 662 N N . PHE A 1 83 ? -12.192 9.717 -9.543 1.00 55.50 83 PHE A N 1
ATOM 663 C CA . PHE A 1 83 ? -13.595 9.984 -9.254 1.00 55.50 83 PHE A CA 1
ATOM 664 C C . PHE A 1 83 ? -14.267 8.748 -8.651 1.00 55.50 83 PHE A C 1
ATOM 666 O O . PHE A 1 83 ? -14.861 8.882 -7.587 1.00 55.50 83 PHE A O 1
ATOM 673 N N . VAL A 1 84 ? -14.117 7.555 -9.227 1.00 58.41 84 VAL A N 1
ATOM 674 C CA . VAL A 1 84 ? -14.675 6.300 -8.692 1.00 58.41 84 VAL A CA 1
ATOM 675 C C . VAL A 1 84 ? -14.190 6.060 -7.263 1.00 58.41 84 VAL A C 1
ATOM 677 O O . VAL A 1 84 ? -15.014 5.912 -6.361 1.00 58.41 84 VAL A O 1
ATOM 680 N N . ILE A 1 85 ? -12.879 6.167 -7.015 1.00 63.03 85 ILE A N 1
ATOM 681 C CA . ILE A 1 85 ? -12.283 6.006 -5.679 1.00 63.03 85 ILE A CA 1
ATOM 682 C C . ILE A 1 85 ? -12.856 7.032 -4.684 1.00 63.03 85 ILE A C 1
ATOM 684 O O . ILE A 1 85 ? -13.215 6.686 -3.558 1.00 63.03 85 ILE A O 1
ATOM 688 N N . ARG A 1 86 ? -13.026 8.297 -5.098 1.00 57.03 86 ARG A N 1
ATOM 689 C CA . ARG A 1 86 ? -13.625 9.363 -4.265 1.00 57.03 86 ARG A CA 1
ATOM 690 C C . ARG A 1 86 ? -15.139 9.226 -4.061 1.00 57.03 86 ARG A C 1
ATOM 692 O O . ARG A 1 86 ? -15.683 9.903 -3.184 1.00 57.03 86 ARG A O 1
ATOM 699 N N . HIS A 1 87 ? -15.819 8.413 -4.867 1.00 53.53 87 HIS A N 1
ATOM 700 C CA . HIS A 1 87 ? -17.265 8.177 -4.799 1.00 53.53 87 HIS A CA 1
ATOM 701 C C . HIS A 1 87 ? -17.636 6.863 -4.115 1.00 53.53 87 HIS A C 1
ATOM 703 O O . HIS A 1 87 ? -18.825 6.616 -3.926 1.00 53.53 87 HIS A O 1
ATOM 709 N N . ILE A 1 88 ? -16.661 6.071 -3.651 1.00 61.81 88 ILE A N 1
ATOM 710 C CA . ILE A 1 88 ? -16.916 4.966 -2.723 1.00 61.81 88 ILE A CA 1
ATOM 711 C C . ILE A 1 88 ? -17.543 5.579 -1.452 1.00 61.81 88 ILE A C 1
ATOM 713 O O . ILE A 1 88 ? -16.853 6.284 -0.711 1.00 61.81 88 ILE A O 1
ATOM 717 N N . PRO A 1 89 ? -18.841 5.350 -1.160 1.00 44.47 89 PRO A N 1
ATOM 718 C CA . PRO A 1 89 ? -19.585 6.122 -0.151 1.00 44.47 89 PRO A CA 1
ATOM 719 C C . PRO A 1 89 ? -19.010 6.022 1.271 1.00 44.47 89 PRO A C 1
ATOM 721 O O . PRO A 1 89 ? -19.233 6.895 2.105 1.00 44.47 89 PRO A O 1
ATOM 724 N N . ILE A 1 90 ? -18.241 4.965 1.534 1.00 51.25 90 ILE A N 1
ATOM 725 C CA . ILE A 1 90 ? -17.557 4.689 2.804 1.00 51.25 90 ILE A CA 1
ATOM 726 C C . ILE A 1 90 ? -16.272 5.511 2.963 1.00 51.25 90 ILE A C 1
ATOM 728 O O . ILE A 1 90 ? -15.961 5.958 4.067 1.00 51.25 90 ILE A O 1
ATOM 732 N N . ILE A 1 91 ? -15.577 5.788 1.858 1.00 52.97 91 ILE A N 1
ATOM 733 C CA . ILE A 1 91 ? -14.312 6.531 1.837 1.00 52.97 91 ILE A CA 1
ATOM 734 C C . ILE A 1 91 ? -14.516 8.007 2.207 1.00 52.97 91 ILE A C 1
ATOM 736 O O . ILE A 1 91 ? -13.633 8.629 2.784 1.00 52.97 91 ILE A O 1
ATOM 740 N N . LYS A 1 92 ? -15.698 8.578 1.943 1.00 46.53 92 LYS A N 1
ATOM 741 C CA . LYS A 1 92 ? -15.994 9.988 2.251 1.00 46.53 92 LYS A CA 1
ATOM 742 C C . LYS A 1 92 ? -16.303 10.285 3.722 1.00 46.53 92 LYS A C 1
ATOM 744 O O . LYS A 1 92 ? -16.264 11.455 4.090 1.00 46.53 92 LYS A O 1
ATOM 749 N N . ARG A 1 93 ? -16.683 9.293 4.539 1.00 46.19 93 ARG A N 1
ATOM 750 C CA . ARG A 1 93 ? -17.306 9.564 5.854 1.00 46.19 93 ARG A CA 1
ATOM 751 C C . ARG A 1 93 ? -16.672 8.842 7.044 1.00 46.19 93 ARG A C 1
ATOM 753 O O . ARG A 1 93 ? -16.905 9.278 8.164 1.00 46.19 93 ARG A O 1
ATOM 760 N N . LEU A 1 94 ? -15.911 7.761 6.831 1.00 48.69 94 LEU A N 1
ATOM 761 C CA . LEU A 1 94 ? -15.459 6.886 7.928 1.00 48.69 94 LEU A CA 1
ATOM 762 C C . LEU A 1 94 ? -14.002 6.406 7.830 1.00 48.69 94 LEU A C 1
ATOM 764 O O . LEU A 1 94 ? -13.512 5.815 8.786 1.00 48.69 94 LEU A O 1
ATOM 768 N N . VAL A 1 95 ? -13.313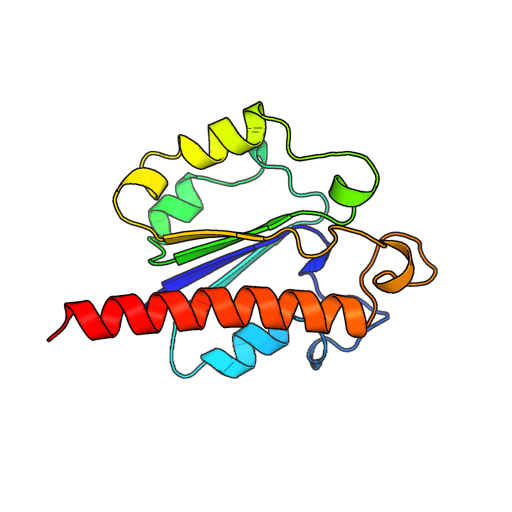 6.648 6.712 1.00 61.97 95 VAL A N 1
ATOM 769 C CA . VAL A 1 95 ? -12.029 6.000 6.407 1.00 61.97 95 VAL A CA 1
ATOM 770 C C . VAL A 1 95 ? -11.013 7.038 5.946 1.00 61.97 95 VAL A C 1
ATOM 772 O O . VAL A 1 95 ? -11.306 7.830 5.051 1.00 61.97 95 VAL A O 1
ATOM 775 N N . GLY A 1 96 ? -9.812 7.034 6.527 1.00 65.75 96 GLY A N 1
ATOM 776 C CA . GLY A 1 96 ? -8.695 7.795 5.969 1.00 65.75 96 GLY A CA 1
ATOM 777 C C . GLY A 1 96 ? -8.331 7.221 4.598 1.00 65.75 96 GLY A C 1
ATOM 778 O O . GLY A 1 96 ? -8.071 6.028 4.497 1.00 65.75 96 GLY A O 1
ATOM 779 N N . LEU A 1 97 ? -8.320 8.031 3.536 1.00 71.12 97 LEU A N 1
ATOM 780 C CA . LEU A 1 97 ? -7.796 7.623 2.228 1.00 71.12 97 LEU A CA 1
ATOM 781 C C . LEU A 1 97 ? -6.509 8.383 1.934 1.00 71.12 97 LEU A C 1
ATOM 783 O O . LEU A 1 97 ? -6.501 9.616 1.904 1.00 71.12 97 LEU A O 1
ATOM 787 N N . LYS A 1 98 ? -5.436 7.642 1.662 1.00 73.12 98 LYS A N 1
ATOM 788 C CA . LYS A 1 98 ? -4.165 8.199 1.193 1.00 73.12 98 LYS A CA 1
ATOM 789 C C . LYS A 1 98 ? -3.824 7.561 -0.150 1.00 73.12 98 LYS A C 1
ATOM 791 O O . LYS A 1 98 ? -3.656 6.348 -0.239 1.00 73.12 98 LYS A O 1
ATOM 796 N N . ILE A 1 99 ? -3.763 8.393 -1.187 1.00 68.44 99 ILE A N 1
ATOM 797 C CA . ILE A 1 99 ? -3.311 7.996 -2.523 1.00 68.44 99 ILE A CA 1
ATOM 798 C C . ILE A 1 99 ? -1.838 8.365 -2.617 1.00 68.44 99 ILE A C 1
ATOM 800 O O . ILE A 1 99 ? -1.487 9.537 -2.467 1.00 68.44 99 ILE A O 1
ATOM 804 N N . LEU A 1 100 ? -0.986 7.370 -2.840 1.00 65.44 100 LEU A N 1
ATOM 805 C CA . LEU A 1 100 ? 0.457 7.552 -2.915 1.00 65.44 100 LEU A CA 1
ATOM 806 C C . LEU A 1 100 ? 0.938 7.268 -4.337 1.00 65.44 100 LEU A C 1
ATOM 808 O O . LEU A 1 100 ? 0.768 6.165 -4.848 1.00 65.44 100 LEU A O 1
ATOM 812 N N . ASN A 1 101 ? 1.580 8.270 -4.939 1.00 66.75 101 ASN A N 1
ATOM 813 C CA . ASN A 1 101 ? 2.387 8.113 -6.145 1.00 66.75 101 ASN A CA 1
ATOM 814 C C . ASN A 1 101 ? 3.823 8.565 -5.830 1.00 66.75 101 ASN A C 1
ATOM 816 O O . ASN A 1 101 ? 4.134 9.752 -5.961 1.00 66.75 101 ASN A O 1
ATOM 820 N N . PRO A 1 102 ? 4.697 7.658 -5.372 1.00 57.41 102 PRO A N 1
ATOM 821 C CA . PRO A 1 102 ? 6.061 8.021 -5.002 1.00 57.41 102 PRO A CA 1
ATOM 822 C C . PRO A 1 102 ? 6.980 8.295 -6.213 1.00 57.41 102 PRO A C 1
ATOM 824 O O . PRO A 1 102 ? 8.086 8.799 -6.036 1.00 57.41 102 PRO A O 1
ATOM 827 N N . TYR A 1 103 ? 6.539 8.058 -7.456 1.00 58.66 103 TYR A N 1
ATOM 828 C CA . TYR A 1 103 ? 7.409 8.019 -8.648 1.00 58.66 103 TYR A CA 1
ATOM 829 C C . TYR A 1 103 ? 7.444 9.310 -9.475 1.00 58.66 103 TYR A C 1
ATOM 831 O O . TYR A 1 103 ? 7.656 9.284 -10.684 1.00 58.66 103 TYR A O 1
ATOM 839 N N . THR A 1 104 ? 7.262 10.465 -8.841 1.00 55.50 104 THR A N 1
ATOM 840 C CA . THR A 1 104 ? 6.899 11.713 -9.540 1.00 55.50 104 THR A CA 1
ATOM 841 C C . THR A 1 104 ? 7.922 12.286 -10.534 1.00 55.50 104 THR A C 1
ATOM 843 O O . THR A 1 104 ? 7.553 13.205 -11.264 1.00 55.50 104 THR A O 1
ATOM 846 N N . LYS A 1 105 ? 9.190 11.828 -10.580 1.00 51.97 105 LYS A N 1
ATOM 847 C CA . LYS A 1 105 ? 10.236 12.533 -11.365 1.00 51.97 105 LYS A CA 1
ATOM 848 C C . LYS A 1 105 ? 11.320 11.708 -12.075 1.00 51.97 105 LYS A C 1
ATOM 850 O O . LYS A 1 105 ? 12.002 12.282 -12.917 1.00 51.97 105 LYS A O 1
ATOM 855 N N . CYS A 1 106 ? 11.552 10.426 -11.771 1.00 54.78 106 CYS A N 1
ATOM 856 C CA . CYS A 1 106 ? 12.645 9.678 -12.424 1.00 54.78 106 CYS A CA 1
ATOM 857 C C . CYS A 1 106 ? 12.477 8.164 -12.269 1.00 54.78 106 CYS A C 1
ATOM 859 O O . CYS A 1 106 ? 13.051 7.552 -11.372 1.00 54.78 106 CYS A O 1
ATOM 861 N N . VAL A 1 107 ? 11.645 7.590 -13.131 1.00 61.16 107 VAL A N 1
ATOM 862 C CA . VAL A 1 107 ? 11.176 6.204 -13.052 1.00 61.16 107 VAL A CA 1
ATOM 863 C C . VAL A 1 107 ? 12.339 5.196 -13.161 1.00 61.16 107 VAL A C 1
ATOM 865 O O . VAL A 1 107 ? 12.421 4.272 -12.356 1.00 61.16 107 VAL A O 1
ATOM 868 N N . ASP A 1 108 ? 13.340 5.477 -14.001 1.00 62.25 108 ASP A N 1
ATOM 869 C CA . ASP A 1 108 ? 14.510 4.606 -14.228 1.00 62.25 108 ASP A CA 1
ATOM 870 C C . ASP A 1 108 ? 15.383 4.370 -12.983 1.00 62.25 108 ASP A C 1
ATOM 872 O O . ASP A 1 108 ? 16.064 3.356 -12.872 1.00 62.25 108 ASP A O 1
ATOM 876 N N . LYS A 1 109 ? 15.370 5.288 -12.005 1.00 66.88 109 LYS A N 1
ATOM 877 C CA . LYS A 1 109 ? 16.153 5.135 -10.762 1.00 66.88 109 LYS A CA 1
ATOM 878 C C . LYS A 1 109 ? 15.494 4.206 -9.747 1.00 66.88 109 LYS A C 1
ATOM 880 O O . LYS A 1 109 ? 16.146 3.817 -8.776 1.00 66.88 109 LYS A O 1
ATOM 885 N N . TYR A 1 110 ? 14.217 3.894 -9.937 1.00 67.88 110 TYR A N 1
ATOM 886 C CA . TYR A 1 110 ? 13.407 3.135 -8.986 1.00 67.88 110 TYR A CA 1
ATOM 887 C C . TYR A 1 110 ? 13.032 1.753 -9.495 1.00 67.88 110 TYR A C 1
ATOM 889 O O . TYR A 1 110 ? 12.466 0.985 -8.725 1.00 67.88 110 TYR A O 1
ATOM 897 N N . ILE A 1 111 ? 13.376 1.431 -10.742 1.00 70.19 111 ILE A N 1
ATOM 898 C CA . ILE A 1 111 ? 13.011 0.184 -11.404 1.00 70.19 111 ILE A CA 1
ATOM 899 C C . ILE A 1 111 ? 14.248 -0.697 -11.631 1.00 70.19 111 ILE A C 1
ATOM 901 O O . ILE A 1 111 ? 15.377 -0.208 -11.696 1.00 70.19 111 ILE A O 1
ATOM 905 N N . LEU A 1 112 ? 14.041 -2.011 -11.668 1.00 68.19 112 LEU A N 1
ATOM 906 C CA . LEU A 1 112 ? 14.985 -3.024 -12.124 1.00 68.19 112 LEU A CA 1
ATOM 907 C C . LEU A 1 112 ? 15.272 -2.885 -13.632 1.00 68.19 112 LEU A C 1
ATOM 909 O O . LEU A 1 112 ? 14.629 -2.137 -14.365 1.00 68.19 112 LEU A O 1
ATOM 913 N N . SER A 1 113 ? 16.238 -3.655 -14.130 1.00 70.12 113 SER A N 1
ATOM 914 C CA . SER A 1 113 ? 16.566 -3.695 -15.563 1.00 70.12 113 SER A CA 1
ATOM 915 C C . SER A 1 113 ? 15.435 -4.236 -16.447 1.00 70.12 113 SER A C 1
ATOM 917 O O . SER A 1 113 ? 15.523 -4.138 -17.666 1.00 70.12 113 SER A O 1
ATOM 919 N N . ASP A 1 114 ? 14.388 -4.813 -15.854 1.00 68.50 114 ASP A N 1
ATOM 920 C CA . ASP A 1 114 ? 13.205 -5.300 -16.567 1.00 68.50 114 ASP A CA 1
ATOM 921 C C . ASP A 1 114 ? 12.253 -4.185 -17.025 1.00 68.50 114 ASP A C 1
ATOM 923 O O . ASP A 1 114 ? 11.318 -4.458 -17.776 1.00 68.50 114 ASP A O 1
ATOM 927 N N . GLY A 1 115 ? 12.477 -2.939 -16.592 1.00 65.25 115 GLY A N 1
ATOM 928 C CA . GLY A 1 115 ? 11.684 -1.777 -16.991 1.00 65.25 115 GLY A CA 1
ATOM 929 C C . GLY A 1 115 ? 10.296 -1.678 -16.346 1.00 65.25 115 GLY A C 1
ATOM 930 O O . GLY A 1 115 ? 9.552 -0.763 -16.692 1.00 65.25 115 GLY A O 1
ATOM 931 N N . HIS A 1 116 ? 9.941 -2.564 -15.407 1.00 67.50 116 HIS A N 1
ATOM 932 C CA . HIS A 1 116 ? 8.591 -2.626 -14.829 1.00 67.50 116 HIS A CA 1
ATOM 933 C C . HIS A 1 116 ? 8.560 -2.707 -13.295 1.00 67.50 116 HIS A C 1
ATOM 935 O O . HIS A 1 116 ? 7.647 -2.159 -12.675 1.00 67.50 116 HIS A O 1
ATOM 941 N N . HIS A 1 117 ? 9.532 -3.363 -12.661 1.00 73.44 117 HIS A N 1
ATOM 942 C CA . HIS A 1 117 ? 9.487 -3.687 -11.234 1.00 73.44 117 HIS A CA 1
ATOM 943 C C . HIS A 1 117 ? 10.408 -2.824 -10.384 1.00 73.44 117 HIS A C 1
ATOM 945 O O . HIS A 1 117 ? 11.484 -2.449 -10.822 1.00 73.44 117 HIS A O 1
ATOM 951 N N . LEU A 1 118 ? 10.029 -2.555 -9.132 1.00 75.88 118 LEU A N 1
ATOM 952 C CA . LEU A 1 118 ? 10.869 -1.785 -8.213 1.00 75.88 118 LEU A CA 1
ATOM 953 C C . LEU A 1 118 ? 12.196 -2.461 -7.891 1.00 75.88 118 LEU A C 1
ATOM 955 O O . LEU A 1 118 ? 12.239 -3.659 -7.626 1.00 75.88 118 LEU A O 1
ATOM 959 N N . ASN A 1 119 ? 13.248 -1.648 -7.833 1.00 80.12 119 ASN A N 1
ATOM 960 C CA . ASN A 1 119 ? 14.496 -1.998 -7.173 1.00 80.12 119 ASN A CA 1
ATOM 961 C C . ASN A 1 119 ? 14.418 -1.695 -5.661 1.00 80.12 119 ASN A C 1
ATOM 963 O O . ASN A 1 119 ? 13.458 -1.097 -5.177 1.00 80.12 119 ASN A O 1
ATOM 967 N N . ILE A 1 120 ? 15.469 -2.041 -4.911 1.00 82.81 120 ILE A N 1
ATOM 968 C CA . ILE A 1 120 ? 15.532 -1.854 -3.447 1.00 82.81 120 ILE A CA 1
ATOM 969 C C . ILE A 1 120 ? 15.236 -0.407 -3.019 1.00 82.81 120 ILE A C 1
ATOM 971 O O . ILE A 1 120 ? 14.601 -0.184 -1.986 1.00 82.81 120 ILE A O 1
ATOM 975 N N . LYS A 1 121 ? 15.687 0.582 -3.799 1.00 82.62 121 LYS A N 1
ATOM 976 C CA . LYS A 1 121 ? 15.427 1.998 -3.521 1.00 82.62 121 LYS A CA 1
ATOM 977 C C . LYS A 1 121 ? 13.953 2.337 -3.746 1.00 82.62 121 LYS A C 1
ATOM 979 O O . LYS A 1 121 ? 13.360 3.019 -2.920 1.00 82.62 121 LYS A O 1
ATOM 984 N N . GLY A 1 122 ? 13.363 1.839 -4.833 1.00 80.50 122 GLY A N 1
ATOM 985 C CA . GLY A 1 122 ? 11.935 1.977 -5.111 1.00 80.50 122 GLY A CA 1
ATOM 986 C C . GLY A 1 122 ? 11.073 1.400 -3.989 1.00 80.50 122 GLY A C 1
ATOM 987 O O . GLY A 1 122 ? 10.172 2.077 -3.503 1.00 80.50 122 GLY A O 1
ATOM 988 N N . ASP A 1 123 ? 11.394 0.193 -3.522 1.00 84.81 123 ASP A N 1
ATOM 989 C CA . ASP A 1 123 ? 10.735 -0.420 -2.364 1.00 84.81 123 ASP A CA 1
ATOM 990 C C . ASP A 1 123 ? 10.891 0.419 -1.087 1.00 84.81 123 ASP A C 1
ATOM 992 O O . ASP A 1 123 ? 9.940 0.573 -0.320 1.00 84.81 123 ASP A O 1
ATOM 996 N N . LEU A 1 124 ? 12.077 0.983 -0.839 1.00 85.19 124 LEU A N 1
ATOM 997 C CA . LEU A 1 124 ? 12.310 1.833 0.329 1.00 85.19 124 LEU A CA 1
ATOM 998 C C . LEU A 1 124 ? 11.459 3.110 0.295 1.00 85.19 124 LEU A C 1
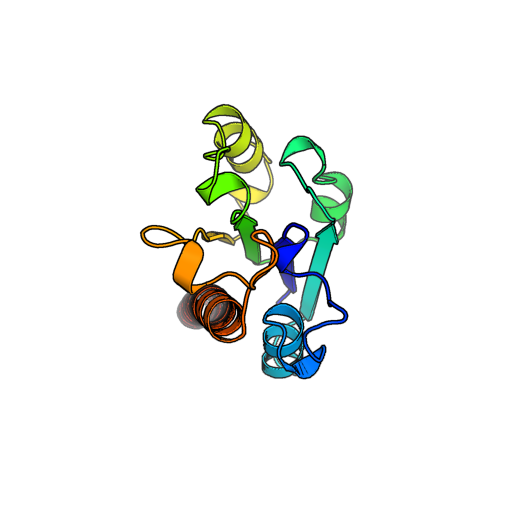ATOM 1000 O O . LEU A 1 124 ? 10.871 3.468 1.312 1.00 85.19 124 LEU A O 1
ATOM 1004 N N . ASP A 1 125 ? 11.355 3.770 -0.854 1.00 83.06 125 ASP A N 1
ATOM 1005 C CA . ASP A 1 125 ? 10.588 5.012 -0.977 1.00 83.06 125 ASP A CA 1
ATOM 1006 C C . ASP A 1 125 ? 9.080 4.768 -0.819 1.00 83.06 125 ASP A C 1
ATOM 1008 O O . ASP A 1 125 ? 8.400 5.541 -0.137 1.00 83.06 125 ASP A O 1
ATOM 1012 N N . VAL A 1 126 ? 8.553 3.666 -1.373 1.00 84.94 126 VAL A N 1
ATOM 1013 C CA . VAL A 1 126 ? 7.155 3.261 -1.132 1.00 84.94 126 VAL A CA 1
ATOM 1014 C C . VAL A 1 126 ? 6.934 2.975 0.342 1.00 84.94 126 VAL A C 1
ATOM 1016 O O . VAL A 1 126 ? 5.971 3.476 0.919 1.00 84.94 126 VAL A O 1
ATOM 1019 N N . PHE A 1 127 ? 7.833 2.203 0.957 1.00 90.19 127 PHE A N 1
ATOM 1020 C CA . PHE A 1 127 ? 7.769 1.909 2.381 1.00 90.19 127 PHE A CA 1
ATOM 1021 C C . PHE A 1 127 ? 7.693 3.203 3.198 1.00 90.19 127 PHE A C 1
ATOM 1023 O O . PHE A 1 127 ? 6.746 3.362 3.957 1.00 90.19 127 PHE A O 1
ATOM 1030 N N . CYS A 1 128 ? 8.611 4.151 2.993 1.00 85.31 128 CYS A N 1
ATOM 1031 C CA . CYS A 1 128 ? 8.628 5.426 3.713 1.00 85.31 128 CYS A CA 1
ATOM 1032 C C . CYS A 1 128 ? 7.330 6.229 3.527 1.00 85.31 128 CYS A C 1
ATOM 1034 O O . CYS A 1 128 ? 6.828 6.822 4.481 1.00 85.31 128 CYS A O 1
ATOM 1036 N N . ALA A 1 129 ? 6.765 6.244 2.316 1.00 83.88 129 ALA A N 1
ATOM 1037 C CA . ALA A 1 129 ? 5.522 6.960 2.038 1.00 83.88 129 ALA A CA 1
ATOM 1038 C C . ALA A 1 129 ? 4.305 6.319 2.732 1.00 83.88 129 ALA A C 1
ATOM 1040 O O . ALA A 1 129 ? 3.480 7.026 3.316 1.00 83.88 129 ALA A O 1
ATOM 1041 N N . VAL A 1 130 ? 4.196 4.987 2.685 1.00 87.69 130 VAL A N 1
ATOM 1042 C CA . VAL A 1 130 ? 3.124 4.233 3.358 1.00 87.69 130 VAL A CA 1
ATOM 1043 C C . VAL A 1 130 ? 3.265 4.345 4.875 1.00 87.69 130 VAL A C 1
ATOM 1045 O O . VAL A 1 130 ? 2.278 4.573 5.570 1.00 87.69 130 VAL A O 1
ATOM 1048 N N . ASP A 1 131 ? 4.492 4.252 5.381 1.00 91.44 131 ASP A N 1
ATOM 1049 C CA . ASP A 1 131 ? 4.829 4.395 6.793 1.00 91.44 131 ASP A CA 1
ATOM 1050 C C . ASP A 1 131 ? 4.397 5.756 7.344 1.00 91.44 131 ASP A C 1
ATOM 1052 O O . ASP A 1 131 ? 3.634 5.835 8.306 1.00 91.44 131 ASP A O 1
ATOM 1056 N N . ALA A 1 132 ? 4.784 6.839 6.664 1.00 85.88 132 ALA A N 1
ATOM 1057 C CA . ALA A 1 132 ? 4.383 8.189 7.038 1.00 85.88 132 ALA A CA 1
ATOM 1058 C C . ALA A 1 132 ? 2.854 8.359 7.039 1.00 85.88 132 ALA A C 1
ATOM 1060 O O . ALA A 1 132 ? 2.304 9.015 7.926 1.00 85.88 132 ALA A O 1
ATOM 1061 N N . ALA A 1 133 ? 2.151 7.753 6.075 1.00 85.06 133 ALA A N 1
ATOM 1062 C CA . ALA A 1 133 ? 0.692 7.796 6.003 1.00 85.06 133 ALA A CA 1
ATOM 1063 C C . ALA A 1 133 ? 0.022 7.092 7.196 1.00 85.06 133 ALA A C 1
ATOM 1065 O O . ALA A 1 133 ? -0.955 7.619 7.736 1.00 85.06 133 ALA A O 1
ATOM 1066 N N . ILE A 1 134 ? 0.546 5.937 7.617 1.00 88.94 134 ILE A N 1
ATOM 1067 C CA . ILE A 1 134 ? 0.039 5.190 8.775 1.00 88.94 134 ILE A CA 1
ATOM 1068 C C . ILE A 1 134 ? 0.339 5.943 10.077 1.00 88.94 134 ILE A C 1
ATOM 1070 O O . ILE A 1 134 ? -0.576 6.143 10.875 1.00 88.94 134 ILE A O 1
ATOM 1074 N N . GLU A 1 135 ? 1.576 6.410 10.282 1.00 91.38 135 GLU A N 1
ATOM 1075 C CA . GLU A 1 135 ? 1.957 7.170 11.484 1.00 91.38 135 GLU A CA 1
ATOM 1076 C C . GLU A 1 135 ? 1.144 8.461 11.632 1.00 91.38 135 GLU A C 1
ATOM 1078 O O . GLU A 1 135 ? 0.633 8.744 12.714 1.00 91.38 135 GLU A O 1
ATOM 1083 N N . THR A 1 136 ? 0.950 9.210 10.540 1.00 87.44 136 THR A N 1
ATOM 1084 C CA . THR A 1 136 ? 0.118 10.426 10.550 1.00 87.44 136 THR A CA 1
ATOM 1085 C C . THR A 1 136 ? -1.301 10.110 11.025 1.00 87.44 136 THR A C 1
ATOM 1087 O O . THR A 1 136 ? -1.829 10.785 11.905 1.00 87.44 136 THR A O 1
ATOM 1090 N N . TYR A 1 137 ? -1.909 9.044 10.496 1.00 86.62 137 TYR A N 1
ATOM 1091 C CA . TYR A 1 137 ? -3.266 8.655 10.877 1.00 86.62 137 TYR A CA 1
ATOM 1092 C C . TYR A 1 137 ? -3.360 8.199 12.343 1.00 86.62 137 TYR A C 1
ATOM 1094 O O . TYR A 1 137 ? -4.316 8.534 13.043 1.00 86.62 137 TYR A O 1
ATOM 1102 N N . LEU A 1 138 ? -2.358 7.462 12.834 1.00 87.88 138 LEU A N 1
ATOM 1103 C CA . LEU A 1 138 ? -2.276 7.059 14.241 1.00 87.88 138 LEU A CA 1
ATOM 1104 C C . LEU A 1 138 ? -2.175 8.272 15.175 1.00 87.88 138 LEU A C 1
ATOM 1106 O O . LEU A 1 138 ? -2.857 8.317 16.199 1.00 87.88 138 LEU A O 1
ATOM 1110 N N . GLN A 1 139 ? -1.357 9.264 14.818 1.00 88.31 139 GLN A N 1
ATOM 1111 C CA . GLN A 1 139 ? -1.215 10.504 15.583 1.00 88.31 139 GLN A CA 1
ATOM 1112 C C . GLN A 1 139 ? -2.528 11.291 15.632 1.00 88.31 139 GLN A C 1
ATOM 1114 O O . GLN A 1 139 ? -2.967 11.663 16.719 1.00 88.31 139 GLN A O 1
ATOM 1119 N N . GLU A 1 140 ? -3.193 11.477 14.488 1.00 85.50 140 GLU A N 1
ATOM 1120 C CA . GLU A 1 140 ? -4.497 12.150 14.406 1.00 85.50 140 GLU A CA 1
ATOM 1121 C C . GLU A 1 140 ? -5.537 11.474 15.316 1.00 85.50 140 GLU A C 1
ATOM 1123 O O . GLU A 1 140 ? -6.279 12.148 16.030 1.00 85.50 140 GLU A O 1
ATOM 1128 N N . LYS A 1 141 ? -5.571 10.136 15.358 1.00 80.81 141 LYS A N 1
ATOM 1129 C CA . LYS A 1 141 ? -6.501 9.399 16.228 1.00 80.81 141 LYS A CA 1
ATOM 1130 C C . LYS A 1 141 ? -6.181 9.529 17.712 1.00 80.81 141 LYS A C 1
ATOM 1132 O O . LYS A 1 141 ? -7.116 9.692 18.488 1.00 80.81 141 LYS A O 1
ATOM 1137 N N . ASN A 1 142 ? -4.904 9.504 18.092 1.00 78.56 142 ASN A N 1
ATOM 1138 C CA . ASN A 1 142 ? -4.494 9.652 19.490 1.00 78.56 142 ASN A CA 1
ATOM 1139 C C . ASN A 1 142 ? -4.819 11.047 20.050 1.00 78.56 142 ASN A C 1
ATOM 1141 O O . ASN A 1 142 ? -5.188 11.167 21.216 1.00 78.56 142 ASN A O 1
ATOM 1145 N N . VAL A 1 143 ? -4.726 12.093 19.220 1.00 67.56 143 VAL A N 1
ATOM 1146 C CA . VAL A 1 143 ? -5.083 13.471 19.603 1.00 67.56 143 VAL A CA 1
ATOM 1147 C C . VAL A 1 143 ? -6.588 13.623 19.849 1.00 67.56 143 VAL A C 1
ATOM 1149 O O . VAL A 1 143 ? -6.985 14.389 20.717 1.00 67.56 143 VAL A O 1
ATOM 1152 N N . HIS A 1 144 ? -7.433 12.882 19.128 1.00 58.50 144 HIS A N 1
ATOM 1153 C CA . HIS A 1 144 ? -8.894 12.950 19.264 1.00 58.50 144 HIS A CA 1
ATOM 1154 C C . HIS A 1 144 ? -9.486 12.022 20.340 1.00 58.50 144 HIS A C 1
ATOM 1156 O O . HIS A 1 144 ? -10.704 11.994 20.512 1.00 58.50 144 HIS A O 1
ATOM 1162 N N . SER A 1 145 ? -8.651 11.248 21.037 1.00 55.34 145 SER A N 1
ATOM 1163 C CA . SER A 1 145 ? -9.044 10.368 22.150 1.00 55.34 145 SER A CA 1
ATOM 1164 C C . SER A 1 145 ? -8.734 10.934 23.546 1.00 55.34 145 SER A C 1
ATOM 1166 O O . SER A 1 145 ? -8.965 10.237 24.534 1.00 55.34 145 SER A O 1
ATOM 1168 N N . LEU A 1 146 ? -8.217 12.166 23.619 1.00 43.94 146 LEU A N 1
ATOM 1169 C CA . LEU A 1 146 ? -8.015 12.959 24.840 1.00 43.94 146 LEU A CA 1
ATOM 1170 C C . LEU A 1 146 ? -9.092 14.043 24.944 1.00 43.94 146 LEU A C 1
ATOM 1172 O O . LEU A 1 146 ? -9.504 14.331 26.088 1.00 43.94 146 LEU A O 1
#

Solvent-accessible surface area (backbone atoms only — not comparable to full-atom values): 8437 Å² total; per-residue (Å²): 100,35,37,35,39,36,27,24,53,78,52,44,79,53,94,92,44,65,52,76,67,36,31,50,46,44,50,50,64,76,31,63,91,75,38,51,74,44,81,45,61,37,75,78,57,51,74,87,69,56,58,63,68,58,52,62,71,65,60,42,46,30,39,40,42,44,53,60,60,67,27,71,75,75,42,67,78,44,73,62,46,56,44,52,61,66,60,40,77,59,53,73,76,70,27,52,76,46,80,46,64,86,61,83,82,58,59,79,79,26,33,38,96,82,75,71,46,64,29,75,64,31,25,50,52,49,32,54,54,53,49,52,54,52,53,52,53,53,51,58,52,58,66,74,74,113

Radius of gyration: 15.1 Å; Cα contacts (8 Å, |Δi|>4): 198; chains: 1; bounding box: 36×27×44 Å

Sequence (146 aa):
MRVLLITDSLGCPRHEIDVKYTWTNKILSKYSNKVEVYTYCYPGLSADDININYVKFLKPDLIVLQVGVADACRRALSRNELFVIRHIPIIKRLVGLKILNPYTKCVDKYILSDGHHLNIKGDLDVFCAVDAAIETYLQEKNVHSL

pLDDT: mean 74.87, std 15.74, range [37.69, 95.19]

Organism: Selenomonas ruminantium (NCBI:txid971)

Secondary structure (DSSP, 8-state):
-EEEEEESGGGS--SSS-GGGSHHHHHHHHHTTTSEEEEEE-TT--GGG--HHHHHHH--SEEEEE--SHHHHT----HHHHHHHHH-TTTTTT-EEEEE---SS-GGGTB-TTSSSB-HHHHHHHHHHHHHHHHHHHHHHHHTT-

Mean predicted aligned error: 8.52 Å

Nearest PDB structures (foldseek):
  4tlc-assembly1_D  TM=4.630E-01  e=8.722E-02  Synechococcus elongatus PCC 7942 = FACHB-805
  7dy2-assembly1_B  TM=4.765E-01  e=1.458E-01  Synechococcus elongatus PCC 7942 = FACHB-805
  7dyi-assembly1_A  TM=4.886E-01  e=4.939E-01  Synechococcus elongatus PCC 7942 = FACHB-805
  4tlc-assembly1_F  TM=4.145E-01  e=3.360E-01  Synechococcus elongatus PCC 7942 = FACHB-805
  8dba-assembly1_C  TM=4.296E-01  e=8.257E-01  Cereibacter sphaeroides